Protein AF-A0A7Y3ELB7-F1 (afdb_monomer_lite)

pLDDT: mean 87.83, std 11.79, range [40.94, 97.06]

Sequence (68 aa):
MKTFKNPALTTIKMALDQRESEHLSPLATLNQNAIRRKVEKKVETGYRQAFSVDVERILHSSAYARYI

Structure (mmCIF, N/CA/C/O backbone):
data_AF-A0A7Y3ELB7-F1
#
_entry.id   AF-A0A7Y3ELB7-F1
#
loop_
_atom_site.group_PDB
_atom_site.id
_atom_site.type_symbol
_atom_site.label_atom_id
_atom_site.label_alt_id
_atom_site.label_comp_id
_atom_site.label_asym_id
_atom_site.label_entity_id
_atom_site.label_seq_id
_atom_site.pdbx_PDB_ins_code
_atom_site.Cartn_x
_atom_site.Cartn_y
_atom_site.Cartn_z
_atom_site.occupancy
_atom_site.B_iso_or_equiv
_atom_site.auth_seq_id
_atom_site.auth_comp_id
_atom_site.auth_asym_id
_atom_site.auth_atom_id
_atom_site.pdbx_PDB_model_num
ATOM 1 N N . MET A 1 1 ? 23.318 7.271 -4.417 1.00 40.94 1 MET A N 1
ATOM 2 C CA . MET A 1 1 ? 22.189 8.207 -4.622 1.00 40.94 1 MET A CA 1
ATOM 3 C C . MET A 1 1 ? 21.608 8.549 -3.253 1.00 40.94 1 MET A C 1
ATOM 5 O O . MET A 1 1 ? 21.114 7.650 -2.585 1.00 40.94 1 MET A O 1
ATOM 9 N N . LYS A 1 2 ? 21.807 9.785 -2.773 1.00 45.19 2 LYS A N 1
ATOM 10 C CA . LYS A 1 2 ? 21.448 10.208 -1.407 1.00 45.19 2 LYS A CA 1
ATOM 11 C C . LYS A 1 2 ? 19.921 10.313 -1.284 1.00 4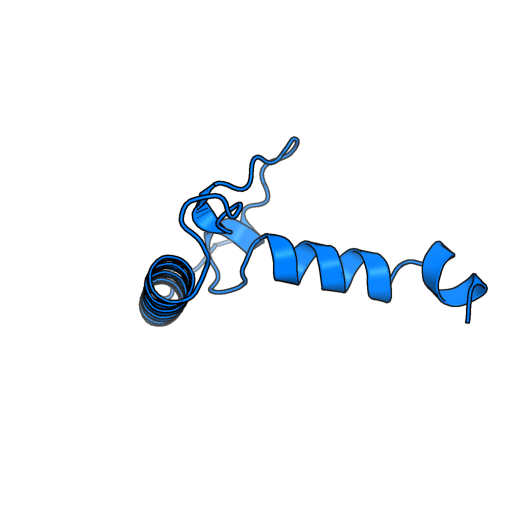5.19 2 LYS A C 1
ATOM 13 O O . LYS A 1 2 ? 19.301 11.068 -2.023 1.00 45.19 2 LYS A O 1
ATOM 18 N N . THR A 1 3 ? 19.318 9.536 -0.390 1.00 55.38 3 THR A N 1
ATOM 19 C CA . THR A 1 3 ? 17.902 9.662 -0.022 1.00 55.38 3 THR A CA 1
ATOM 20 C C . THR A 1 3 ? 17.767 10.790 0.991 1.00 55.38 3 THR A C 1
ATOM 22 O O . THR A 1 3 ? 18.204 10.649 2.131 1.00 55.38 3 THR A O 1
ATOM 25 N N . PHE A 1 4 ? 17.196 11.917 0.581 1.00 57.91 4 PHE A N 1
ATOM 26 C CA . PHE A 1 4 ? 16.868 12.996 1.505 1.00 57.91 4 PHE A CA 1
ATOM 27 C C . PHE A 1 4 ? 15.592 12.617 2.260 1.00 57.91 4 PHE A C 1
ATOM 29 O O . PHE A 1 4 ? 14.530 12.482 1.654 1.00 57.91 4 PHE A O 1
ATOM 36 N N . LYS A 1 5 ? 15.697 12.405 3.578 1.00 65.00 5 LYS A N 1
ATOM 37 C CA . LYS A 1 5 ? 14.524 12.285 4.453 1.00 65.00 5 LYS A CA 1
ATOM 38 C C . LYS A 1 5 ? 13.847 13.651 4.502 1.00 65.00 5 LYS A C 1
ATOM 40 O O . LYS A 1 5 ? 14.387 14.574 5.103 1.00 65.00 5 LYS A O 1
ATOM 45 N N . ASN A 1 6 ? 12.692 13.775 3.858 1.00 80.88 6 ASN A N 1
ATOM 46 C CA . ASN A 1 6 ? 11.857 14.961 3.984 1.00 80.88 6 ASN A CA 1
ATOM 47 C C . ASN A 1 6 ? 10.841 14.722 5.117 1.00 80.88 6 ASN A C 1
ATOM 49 O O . ASN A 1 6 ? 9.957 13.879 4.945 1.00 80.88 6 ASN A O 1
ATOM 53 N N . PRO A 1 7 ? 10.951 15.427 6.258 1.00 83.69 7 PRO A N 1
ATOM 54 C CA . PRO A 1 7 ? 10.086 15.195 7.414 1.00 83.69 7 PRO A CA 1
ATOM 55 C C . PRO A 1 7 ? 8.602 15.413 7.094 1.00 83.69 7 PRO A C 1
ATOM 57 O O . PRO A 1 7 ? 7.768 14.665 7.595 1.00 83.69 7 PRO A O 1
ATOM 60 N N . ALA A 1 8 ? 8.273 16.347 6.195 1.00 88.81 8 ALA A N 1
ATOM 61 C CA . ALA A 1 8 ? 6.891 16.615 5.804 1.00 88.81 8 ALA A CA 1
ATOM 62 C C . ALA A 1 8 ? 6.228 15.407 5.121 1.00 88.81 8 ALA A C 1
ATOM 64 O O . ALA A 1 8 ? 5.054 15.127 5.347 1.00 88.81 8 ALA A O 1
ATOM 65 N N . LEU A 1 9 ? 6.984 14.649 4.317 1.00 88.69 9 LEU A N 1
ATOM 66 C CA . LEU A 1 9 ? 6.455 13.466 3.632 1.00 88.69 9 LEU A CA 1
ATOM 67 C C . LEU A 1 9 ? 6.138 12.336 4.614 1.00 88.69 9 LEU A C 1
ATOM 69 O O . LEU A 1 9 ? 5.152 11.624 4.432 1.00 88.69 9 LEU A O 1
ATOM 73 N N . THR A 1 10 ? 6.942 12.197 5.668 1.00 88.56 10 THR A N 1
ATOM 74 C CA . THR A 1 10 ? 6.679 11.241 6.748 1.00 88.56 10 THR A CA 1
ATOM 75 C C . THR A 1 10 ? 5.407 11.612 7.505 1.00 88.56 10 THR A C 1
ATOM 77 O O . THR A 1 10 ? 4.579 10.742 7.755 1.00 88.56 10 THR A O 1
ATOM 80 N N . THR A 1 11 ? 5.207 12.898 7.813 1.00 92.19 11 THR A N 1
ATOM 81 C CA . THR A 1 11 ? 3.988 13.378 8.483 1.00 92.19 11 THR A CA 1
ATOM 82 C C . THR A 1 11 ? 2.739 13.101 7.650 1.00 92.19 11 THR A C 1
ATOM 84 O O . THR A 1 11 ? 1.743 12.623 8.186 1.00 92.19 11 THR A O 1
ATOM 87 N N . ILE A 1 12 ? 2.798 13.336 6.335 1.00 93.62 12 ILE A N 1
ATOM 88 C CA . ILE A 1 12 ? 1.689 13.021 5.423 1.00 93.62 12 ILE A CA 1
ATOM 89 C C . ILE A 1 12 ? 1.385 11.522 5.446 1.00 93.62 12 ILE A C 1
ATOM 91 O O . ILE A 1 12 ? 0.223 11.140 5.548 1.00 93.62 12 ILE A O 1
ATOM 95 N N . LYS A 1 13 ? 2.416 10.670 5.384 1.00 92.06 13 LYS A N 1
ATOM 96 C CA . LYS A 1 13 ? 2.235 9.216 5.437 1.00 92.06 13 LYS A CA 1
ATOM 97 C C . LYS A 1 13 ? 1.522 8.780 6.717 1.00 92.06 13 LYS A C 1
ATOM 99 O O . LYS A 1 13 ? 0.519 8.086 6.635 1.00 92.06 13 LYS A O 1
ATOM 104 N N . MET A 1 14 ? 1.979 9.269 7.871 1.00 93.50 14 MET A N 1
ATOM 105 C CA . MET A 1 14 ? 1.355 8.969 9.163 1.00 93.50 14 MET A CA 1
ATOM 106 C C . MET A 1 14 ? -0.105 9.430 9.227 1.00 93.50 14 MET A C 1
ATOM 108 O O . MET A 1 14 ? -0.952 8.706 9.736 1.00 93.50 14 MET A O 1
ATOM 112 N N . ALA A 1 15 ? -0.420 10.613 8.690 1.00 95.62 15 ALA A N 1
ATOM 113 C CA . ALA A 1 15 ? -1.795 11.111 8.652 1.00 95.62 15 ALA A CA 1
ATOM 114 C C . ALA A 1 15 ? -2.707 10.241 7.767 1.00 95.62 15 ALA A C 1
ATOM 116 O O . ALA A 1 15 ? -3.873 10.028 8.099 1.00 95.62 15 ALA A O 1
ATOM 117 N N . LEU A 1 16 ? -2.178 9.724 6.653 1.00 95.25 16 LEU A N 1
ATOM 118 C CA . LEU A 1 16 ? -2.894 8.789 5.786 1.00 95.25 16 LEU A CA 1
ATOM 119 C C . LEU A 1 16 ? -3.133 7.441 6.481 1.00 95.25 16 LEU A C 1
ATOM 121 O O . LEU A 1 16 ? -4.255 6.947 6.428 1.00 95.25 16 LEU A O 1
ATOM 125 N N . ASP A 1 17 ? -2.119 6.889 7.154 1.00 95.19 17 ASP A N 1
ATOM 126 C CA . ASP A 1 17 ? -2.228 5.622 7.896 1.00 95.19 17 ASP A CA 1
ATOM 127 C C . ASP A 1 17 ? -3.257 5.735 9.035 1.00 95.19 17 ASP A C 1
ATOM 129 O O . ASP A 1 17 ? -4.123 4.873 9.192 1.00 95.19 17 ASP A O 1
ATOM 133 N N . GLN A 1 18 ? -3.223 6.847 9.779 1.00 96.31 18 GLN A N 1
ATOM 134 C CA . GLN A 1 18 ? -4.182 7.126 10.848 1.00 96.31 18 GLN A CA 1
ATOM 135 C C . GLN A 1 18 ? -5.611 7.178 10.303 1.00 96.31 18 GLN A C 1
ATOM 137 O O . GLN A 1 18 ? -6.488 6.454 10.776 1.00 96.31 18 GLN A O 1
ATOM 142 N N . ARG A 1 19 ? -5.838 7.981 9.257 1.00 96.44 19 ARG A N 1
ATOM 143 C CA . ARG A 1 19 ? -7.155 8.103 8.628 1.00 96.44 19 ARG A CA 1
ATOM 144 C C . ARG A 1 19 ? -7.669 6.754 8.130 1.00 96.44 19 ARG A C 1
ATOM 146 O O . ARG A 1 19 ? -8.849 6.460 8.294 1.00 96.44 19 ARG A O 1
ATOM 153 N N . GLU A 1 20 ? -6.804 5.949 7.517 1.00 96.81 20 GLU A N 1
ATOM 154 C CA . GLU A 1 20 ? -7.159 4.617 7.030 1.00 96.81 20 GLU A CA 1
ATOM 155 C C . GLU A 1 20 ? -7.630 3.714 8.180 1.00 96.81 20 GLU A C 1
ATOM 157 O O . GLU A 1 20 ? -8.696 3.112 8.076 1.00 96.81 20 GLU A O 1
ATOM 162 N N . SER A 1 21 ? -6.895 3.688 9.296 1.00 95.75 21 SER A N 1
ATOM 163 C CA . SER A 1 21 ? -7.257 2.888 10.475 1.00 95.75 21 SER A CA 1
ATOM 164 C C . SER A 1 21 ? -8.572 3.309 11.141 1.00 95.75 21 SER A C 1
ATOM 166 O O . SER A 1 21 ? -9.262 2.469 11.709 1.00 95.75 21 SER A O 1
ATOM 168 N N . GLU A 1 22 ? -8.937 4.591 11.050 1.00 97.06 22 GLU A N 1
ATOM 169 C CA . GLU A 1 22 ? -10.190 5.123 11.600 1.00 97.06 22 GLU A CA 1
ATOM 170 C C . GLU A 1 22 ? -11.400 4.849 10.698 1.00 97.06 22 GLU A C 1
ATOM 172 O O . GLU A 1 22 ? -12.517 4.706 11.191 1.00 97.06 22 GLU A O 1
ATOM 177 N N . HIS A 1 23 ? -11.199 4.825 9.376 1.00 96.56 23 HIS A N 1
ATOM 178 C CA . HIS A 1 23 ? -12.295 4.738 8.404 1.00 96.56 23 HIS A CA 1
ATOM 179 C C . HIS A 1 23 ? -12.563 3.315 7.917 1.00 96.56 23 HIS A C 1
ATOM 181 O O . HIS A 1 23 ? -13.693 3.005 7.532 1.00 96.56 23 HIS A O 1
ATOM 187 N N . LEU A 1 24 ? -11.537 2.466 7.854 1.00 96.12 24 LEU A N 1
ATOM 188 C CA . LEU A 1 24 ? -11.699 1.101 7.377 1.00 96.12 24 LEU A CA 1
ATOM 189 C C . LEU A 1 24 ? -12.240 0.184 8.475 1.00 96.12 24 LEU A C 1
ATOM 191 O O . LEU A 1 24 ? -12.082 0.416 9.670 1.00 96.12 24 LEU A O 1
ATOM 195 N N . SER A 1 25 ? -12.880 -0.902 8.042 1.00 95.88 25 SER A N 1
ATOM 196 C CA . SER A 1 25 ? -13.296 -1.978 8.942 1.00 95.88 25 SER A CA 1
ATOM 197 C C . SER A 1 25 ? -12.098 -2.510 9.744 1.00 95.88 25 SER A C 1
ATOM 199 O O . SER A 1 25 ? -11.015 -2.648 9.172 1.00 95.88 25 SER A 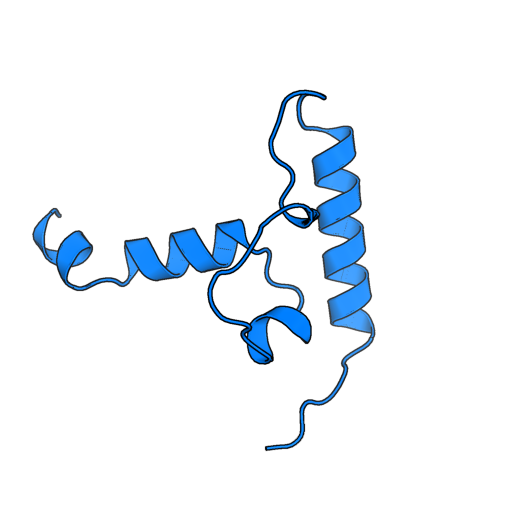O 1
ATOM 201 N N . PRO A 1 26 ? -12.286 -2.939 11.006 1.00 91.81 26 PRO A N 1
ATOM 202 C CA . PRO A 1 26 ? -11.245 -3.628 11.773 1.00 91.81 26 PRO A CA 1
ATOM 203 C C . PRO A 1 26 ? -10.686 -4.888 11.091 1.00 91.81 26 PRO A C 1
ATOM 205 O O . PRO A 1 26 ? -9.589 -5.330 11.416 1.00 91.81 26 PRO A O 1
ATOM 208 N N . LEU A 1 27 ? -11.439 -5.478 10.154 1.00 95.69 27 LEU A N 1
ATOM 209 C CA . LEU A 1 27 ? -11.019 -6.647 9.371 1.00 95.69 27 LEU A CA 1
ATOM 210 C C . LEU A 1 27 ? -10.311 -6.277 8.056 1.00 95.69 27 LEU A C 1
ATOM 212 O O . LEU A 1 27 ? -9.902 -7.164 7.307 1.00 95.69 27 LEU A O 1
ATOM 216 N N . ALA A 1 28 ? -10.196 -4.989 7.733 1.00 96.00 28 ALA A N 1
ATOM 217 C CA . ALA A 1 28 ? -9.537 -4.541 6.518 1.00 96.00 28 ALA A CA 1
ATOM 218 C C . ALA A 1 28 ? -8.015 -4.706 6.612 1.00 96.00 28 ALA A C 1
ATOM 220 O O . ALA A 1 28 ? -7.401 -4.560 7.669 1.00 96.00 28 ALA A O 1
ATOM 221 N N . THR A 1 29 ? -7.381 -4.965 5.467 1.00 95.81 29 THR A N 1
ATOM 222 C CA . THR A 1 29 ? -5.919 -4.930 5.379 1.00 95.81 29 THR A CA 1
ATOM 223 C C . THR A 1 29 ? -5.461 -3.483 5.237 1.00 95.81 29 THR A C 1
ATOM 225 O O . THR A 1 29 ? -5.660 -2.876 4.188 1.00 95.81 29 THR A O 1
ATOM 228 N N . LEU A 1 30 ? -4.837 -2.948 6.286 1.00 96.06 30 LEU A N 1
ATOM 229 C CA . LEU A 1 30 ? -4.257 -1.605 6.282 1.00 96.06 30 LEU A CA 1
ATOM 230 C C . LEU A 1 30 ? -2.988 -1.541 5.417 1.00 96.06 30 LEU A C 1
ATOM 232 O O . LEU A 1 30 ? -2.209 -2.497 5.362 1.00 96.06 30 LEU A O 1
ATOM 236 N N . ASN A 1 31 ? -2.734 -0.391 4.800 1.00 93.62 31 ASN A N 1
ATOM 237 C CA . ASN A 1 31 ? -1.540 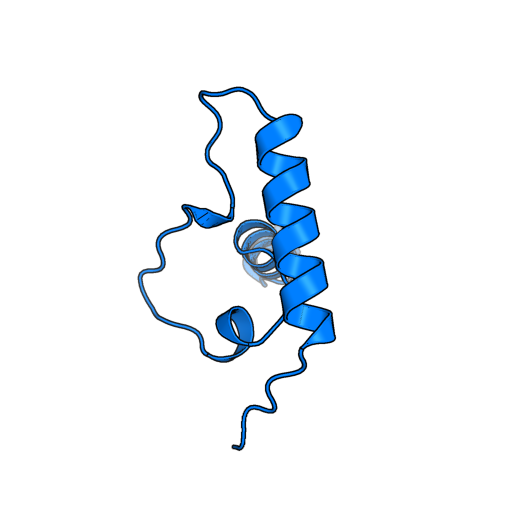-0.095 4.013 1.00 93.62 31 ASN A CA 1
ATOM 238 C C . ASN A 1 31 ? -0.247 -0.321 4.792 1.00 93.62 31 ASN A C 1
ATOM 240 O O . ASN A 1 31 ? 0.707 -0.891 4.260 1.00 93.62 31 ASN A O 1
ATOM 244 N N . GLN A 1 32 ? -0.216 0.101 6.058 1.00 91.94 32 GLN A N 1
ATOM 245 C CA . GLN A 1 32 ? 0.952 -0.056 6.928 1.00 91.94 32 GLN A CA 1
ATOM 246 C C . GLN A 1 32 ? 1.336 -1.527 7.165 1.00 91.94 32 GLN A C 1
ATOM 248 O O . GLN A 1 32 ? 2.492 -1.821 7.461 1.00 91.94 32 GLN A O 1
ATOM 253 N N . ASN A 1 33 ? 0.394 -2.457 6.966 1.00 93.94 33 ASN A N 1
ATOM 254 C CA . ASN A 1 33 ? 0.610 -3.896 7.116 1.00 93.94 33 ASN A CA 1
ATOM 255 C C . ASN A 1 33 ? 1.078 -4.568 5.811 1.00 93.94 33 ASN A C 1
ATOM 257 O O . ASN A 1 33 ? 1.212 -5.791 5.760 1.00 93.94 33 ASN A O 1
ATOM 261 N N . ALA A 1 34 ? 1.313 -3.808 4.736 1.00 91.50 34 ALA A N 1
ATOM 262 C CA . ALA A 1 34 ? 1.723 -4.364 3.454 1.00 91.50 34 ALA A CA 1
ATOM 263 C C . ALA A 1 34 ? 3.115 -5.016 3.530 1.00 91.50 34 ALA A C 1
ATOM 265 O O . ALA A 1 34 ? 4.128 -4.363 3.787 1.00 91.50 34 ALA A O 1
ATOM 266 N N . ILE A 1 35 ? 3.181 -6.309 3.210 1.00 90.50 35 ILE A N 1
ATOM 267 C CA . ILE A 1 35 ? 4.430 -7.077 3.183 1.00 90.50 35 ILE A CA 1
ATOM 268 C C . ILE A 1 35 ? 4.991 -7.094 1.757 1.00 90.50 35 ILE A C 1
ATOM 270 O O . ILE A 1 35 ? 4.306 -7.455 0.797 1.00 90.50 35 ILE A O 1
ATOM 274 N N . ARG A 1 36 ? 6.268 -6.724 1.601 1.00 87.50 36 ARG A N 1
ATOM 275 C CA . ARG A 1 36 ? 6.959 -6.692 0.303 1.00 87.50 36 ARG A CA 1
ATOM 276 C C . ARG A 1 36 ? 7.966 -7.827 0.177 1.00 87.50 36 ARG A C 1
ATOM 278 O O . ARG A 1 36 ? 8.801 -8.019 1.049 1.00 87.50 36 ARG A O 1
ATOM 285 N N . ARG A 1 37 ? 7.952 -8.516 -0.971 1.00 88.75 37 ARG A N 1
ATOM 286 C CA . ARG A 1 37 ? 8.981 -9.518 -1.319 1.00 88.75 37 ARG A CA 1
ATOM 287 C C . ARG A 1 37 ? 10.358 -8.887 -1.531 1.00 88.75 37 ARG A C 1
ATOM 289 O O . ARG A 1 37 ? 11.371 -9.509 -1.242 1.00 88.75 37 ARG A O 1
ATOM 296 N N . LYS A 1 38 ? 10.393 -7.665 -2.072 1.00 87.81 38 LYS A N 1
ATOM 297 C CA . LYS A 1 38 ? 11.618 -6.905 -2.326 1.00 87.81 38 LYS A CA 1
ATOM 298 C C . LYS A 1 38 ? 11.471 -5.501 -1.761 1.00 87.81 38 LYS A C 1
ATOM 300 O O . LYS A 1 38 ? 10.495 -4.817 -2.05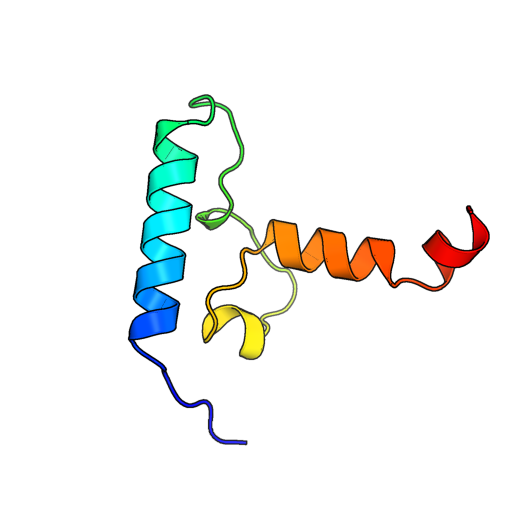3 1.00 87.81 38 LYS A O 1
ATOM 305 N N . VAL A 1 39 ? 12.454 -5.092 -0.966 1.00 84.12 39 VAL A 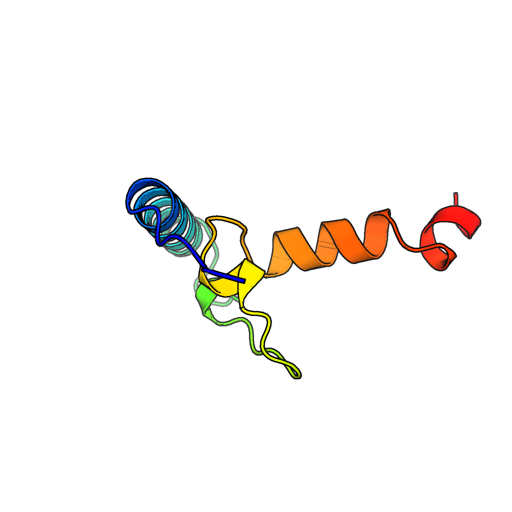N 1
ATOM 306 C CA . VAL A 1 39 ? 12.491 -3.766 -0.347 1.00 84.12 39 VAL A CA 1
ATOM 307 C C . VAL A 1 39 ? 12.799 -2.700 -1.397 1.00 84.12 39 VAL A C 1
ATOM 309 O O . VAL A 1 39 ? 13.715 -2.848 -2.211 1.00 84.12 39 VAL A O 1
ATOM 312 N N . GLU A 1 40 ? 12.056 -1.597 -1.354 1.00 83.25 40 GLU A N 1
ATOM 313 C CA . GLU A 1 40 ? 12.202 -0.471 -2.271 1.00 83.25 40 GLU A CA 1
ATOM 314 C C . GLU A 1 40 ? 12.434 0.829 -1.502 1.00 83.25 40 GLU A C 1
ATOM 316 O O . GLU A 1 40 ? 11.497 1.478 -1.038 1.00 83.25 40 GLU A O 1
ATOM 321 N N . LYS A 1 41 ? 13.697 1.270 -1.446 1.00 76.31 41 LYS A N 1
ATOM 322 C CA . LYS A 1 41 ? 14.113 2.466 -0.690 1.00 76.31 41 LYS A CA 1
ATOM 323 C C . LYS A 1 41 ? 13.298 3.723 -1.015 1.00 76.31 41 LYS A C 1
ATOM 325 O O . LYS A 1 41 ? 13.059 4.541 -0.139 1.00 76.31 41 LYS A O 1
ATOM 330 N N . LYS A 1 42 ? 12.858 3.891 -2.269 1.00 73.50 42 LYS A N 1
ATOM 331 C CA . LYS A 1 42 ? 12.069 5.063 -2.693 1.00 73.50 42 LYS A CA 1
ATOM 332 C C . LYS A 1 42 ? 10.659 5.091 -2.094 1.00 73.50 42 LYS A C 1
ATOM 334 O O . LYS A 1 42 ? 10.114 6.176 -1.921 1.00 73.50 42 LYS A O 1
ATOM 339 N N . VAL A 1 43 ? 10.075 3.925 -1.813 1.00 77.62 43 VAL A N 1
ATOM 340 C CA . VAL A 1 43 ? 8.752 3.808 -1.181 1.00 77.62 43 VAL A CA 1
ATOM 341 C C . VAL A 1 43 ? 8.866 4.064 0.323 1.00 77.62 43 VAL A C 1
ATOM 343 O O . VAL A 1 43 ? 7.997 4.698 0.911 1.00 77.62 43 VAL A O 1
ATOM 346 N N . GLU A 1 44 ? 9.975 3.655 0.940 1.00 74.75 44 GLU A N 1
ATOM 347 C CA . GLU A 1 44 ? 10.228 3.873 2.370 1.00 74.75 44 GLU A CA 1
ATOM 348 C C . GLU A 1 44 ? 10.482 5.341 2.725 1.00 74.75 44 GLU A C 1
ATOM 350 O O . GLU A 1 44 ? 10.123 5.785 3.811 1.00 74.75 44 GLU A O 1
ATOM 355 N N . THR A 1 45 ? 11.093 6.109 1.819 1.00 76.50 45 THR A N 1
ATOM 356 C CA . THR A 1 45 ? 11.480 7.506 2.081 1.00 76.50 45 THR A CA 1
ATOM 357 C C . THR A 1 45 ? 10.456 8.542 1.613 1.00 76.50 45 THR A C 1
ATOM 359 O O . THR A 1 45 ? 10.743 9.736 1.657 1.00 76.50 45 THR A O 1
ATOM 362 N N . GLY A 1 46 ? 9.299 8.109 1.108 1.00 82.88 46 GLY A N 1
ATOM 363 C CA . GLY A 1 46 ? 8.253 8.980 0.569 1.00 82.88 46 GLY A CA 1
ATOM 364 C C . GLY A 1 46 ? 6.923 8.860 1.312 1.00 82.88 46 GLY A C 1
ATOM 365 O O . GLY A 1 46 ? 6.778 8.073 2.240 1.00 82.88 46 GLY A O 1
ATOM 366 N N . TYR A 1 47 ? 5.936 9.631 0.856 1.00 88.75 47 TYR A N 1
ATOM 367 C CA . TYR A 1 47 ? 4.572 9.629 1.401 1.00 88.75 47 TYR A CA 1
ATOM 368 C C . TYR A 1 47 ? 3.639 8.612 0.727 1.00 88.75 47 TYR A C 1
ATOM 370 O O . TYR A 1 47 ? 2.505 8.428 1.158 1.00 88.75 47 TYR A O 1
ATOM 378 N N . ARG A 1 48 ? 4.082 7.992 -0.376 1.00 90.50 48 ARG A N 1
ATOM 379 C CA . ARG A 1 48 ? 3.227 7.114 -1.178 1.00 90.50 48 ARG A CA 1
ATOM 380 C C . ARG A 1 48 ? 2.875 5.844 -0.412 1.00 90.50 48 ARG A C 1
ATOM 382 O O . ARG A 1 48 ? 3.759 5.154 0.096 1.00 90.50 48 ARG A O 1
ATOM 389 N N . GLN A 1 49 ? 1.582 5.543 -0.398 1.00 92.31 49 GLN A N 1
ATOM 390 C CA . GLN A 1 49 ? 1.021 4.358 0.230 1.00 92.31 49 GLN A CA 1
ATOM 391 C C . GLN A 1 49 ? 1.328 3.096 -0.576 1.00 92.31 49 GLN A C 1
ATOM 393 O O . GLN A 1 49 ? 1.405 3.137 -1.806 1.00 92.31 49 GLN A O 1
ATOM 398 N N . ALA A 1 50 ? 1.529 1.973 0.112 1.00 92.69 50 ALA A N 1
ATOM 399 C CA . ALA A 1 50 ? 1.940 0.720 -0.509 1.00 92.69 50 ALA A CA 1
ATOM 400 C C . ALA A 1 50 ? 0.953 0.280 -1.604 1.00 92.69 50 ALA A C 1
ATOM 402 O O . ALA A 1 50 ? 1.366 0.066 -2.744 1.00 92.69 50 ALA A O 1
ATOM 403 N N . PHE A 1 51 ? -0.340 0.220 -1.299 1.00 93.50 51 PHE A N 1
ATOM 404 C CA . PHE A 1 51 ? -1.354 -0.194 -2.266 1.00 93.50 51 PHE A CA 1
ATOM 405 C C . PHE A 1 51 ? -1.546 0.824 -3.396 1.00 93.50 51 PHE A C 1
ATOM 407 O O . PHE A 1 51 ? -1.765 0.423 -4.536 1.00 93.50 51 PHE A O 1
ATOM 414 N N . SER A 1 52 ? -1.361 2.127 -3.147 1.00 93.56 52 SER A N 1
ATOM 415 C CA . SER A 1 52 ? -1.377 3.139 -4.217 1.00 93.56 52 SER A CA 1
ATOM 416 C C . SER A 1 52 ? -0.245 2.931 -5.225 1.00 93.56 52 SER A C 1
ATOM 418 O O . SER A 1 52 ? -0.458 3.047 -6.429 1.00 93.56 52 SER A O 1
ATOM 420 N N . VAL A 1 53 ? 0.951 2.566 -4.751 1.00 92.50 53 VAL A N 1
ATOM 421 C CA . VAL A 1 53 ? 2.080 2.229 -5.631 1.00 92.50 53 VAL A CA 1
ATOM 422 C C . VAL A 1 53 ? 1.769 0.989 -6.478 1.00 92.50 53 VAL A C 1
ATOM 424 O O . VAL A 1 53 ? 2.163 0.926 -7.642 1.00 92.50 53 VAL A O 1
ATOM 427 N N . ASP A 1 54 ? 1.055 0.006 -5.930 1.00 92.75 54 ASP A N 1
ATOM 428 C CA . ASP A 1 54 ? 0.670 -1.189 -6.689 1.00 92.75 54 ASP A CA 1
ATOM 429 C C . ASP A 1 54 ? -0.364 -0.882 -7.770 1.00 92.75 54 ASP A C 1
ATOM 431 O O . ASP A 1 54 ? -0.225 -1.367 -8.894 1.00 92.75 54 ASP 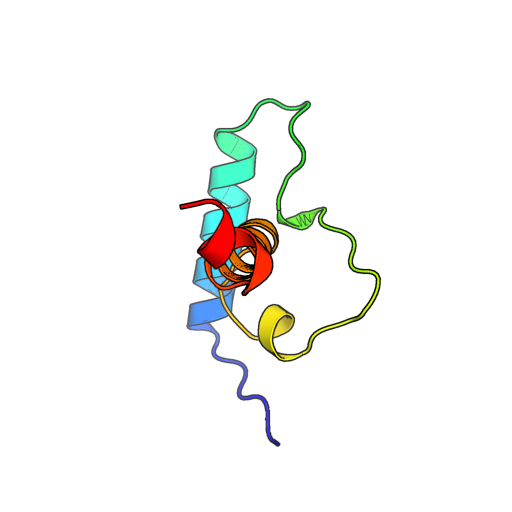A O 1
ATOM 435 N N . VAL A 1 55 ? -1.338 -0.021 -7.471 1.00 94.25 55 VAL A N 1
ATOM 436 C CA . VAL A 1 55 ? -2.301 0.470 -8.465 1.00 94.25 55 VAL A CA 1
ATOM 437 C C . VAL A 1 55 ? -1.576 1.167 -9.616 1.00 94.25 55 VAL A C 1
ATOM 439 O O . VAL A 1 55 ? -1.817 0.826 -10.772 1.00 94.25 55 VAL A O 1
ATOM 442 N N . GLU A 1 56 ? -0.629 2.069 -9.330 1.00 93.50 56 GLU A N 1
ATOM 443 C CA . GLU A 1 56 ? 0.172 2.722 -10.377 1.00 93.50 56 GLU A CA 1
ATOM 444 C C . GLU A 1 56 ? 0.903 1.700 -11.261 1.00 93.50 56 GLU A C 1
ATOM 446 O O . GLU A 1 56 ? 0.911 1.841 -12.484 1.00 93.50 56 GLU A O 1
ATOM 451 N N . ARG A 1 57 ? 1.492 0.648 -10.679 1.00 91.12 57 ARG A N 1
ATOM 452 C CA . ARG A 1 57 ? 2.197 -0.393 -11.449 1.00 91.12 57 ARG A CA 1
ATOM 453 C C . ARG A 1 57 ? 1.270 -1.174 -12.365 1.00 91.12 57 ARG A C 1
ATOM 455 O O . ARG A 1 57 ? 1.661 -1.474 -13.489 1.00 91.12 57 ARG A O 1
ATOM 462 N N . ILE A 1 58 ? 0.080 -1.523 -11.879 1.00 93.94 58 ILE A N 1
ATOM 463 C CA . ILE A 1 58 ? -0.914 -2.249 -12.671 1.00 93.94 58 ILE A CA 1
ATOM 464 C C . ILE A 1 58 ? -1.360 -1.369 -13.838 1.00 93.94 58 ILE A C 1
ATOM 466 O O . ILE A 1 58 ? -1.236 -1.796 -14.987 1.00 93.94 58 ILE A O 1
ATOM 470 N N . LEU A 1 59 ? -1.775 -0.131 -13.551 1.00 94.88 59 LEU A N 1
ATOM 471 C CA . LEU A 1 59 ? -2.290 0.814 -14.544 1.00 94.88 59 LEU A CA 1
ATOM 472 C C . LEU A 1 59 ? -1.284 1.126 -15.660 1.00 94.88 59 LEU A C 1
ATOM 474 O O . LEU A 1 59 ? -1.674 1.239 -16.816 1.00 94.88 59 LEU A O 1
ATOM 478 N N . HIS A 1 60 ? 0.007 1.230 -15.337 1.00 94.75 60 HIS A N 1
ATOM 479 C CA . HIS A 1 60 ? 1.056 1.550 -16.316 1.00 94.75 60 HIS A CA 1
ATOM 480 C C . HIS A 1 60 ? 1.767 0.313 -16.883 1.00 94.75 60 HIS A C 1
ATOM 482 O O . HIS A 1 60 ? 2.797 0.434 -17.550 1.00 94.75 60 HIS A O 1
ATOM 488 N N . SER A 1 61 ? 1.265 -0.893 -16.613 1.00 94.56 61 SER A N 1
ATOM 489 C CA . SER A 1 61 ? 1.840 -2.108 -17.186 1.00 94.56 61 SER A CA 1
ATOM 490 C C . SER A 1 61 ? 1.443 -2.272 -18.658 1.00 94.56 61 SER A C 1
ATOM 492 O O . SER A 1 61 ? 0.304 -2.015 -19.047 1.00 94.56 61 SER A O 1
ATOM 494 N N . SER A 1 62 ? 2.352 -2.793 -19.489 1.00 93.75 62 SER A N 1
ATOM 495 C CA . SER A 1 62 ? 2.037 -3.110 -20.893 1.00 93.75 62 SER A CA 1
ATOM 496 C C . SER A 1 62 ? 0.954 -4.182 -21.032 1.00 93.75 62 SER A C 1
ATOM 498 O O . SER A 1 62 ? 0.283 -4.251 -22.055 1.00 93.75 62 SER A O 1
ATOM 500 N N . ALA A 1 63 ? 0.786 -5.044 -20.024 1.00 93.56 63 ALA A N 1
ATOM 501 C CA . ALA A 1 63 ? -0.293 -6.023 -20.007 1.00 93.56 63 ALA A CA 1
ATOM 502 C C . ALA A 1 63 ? -1.657 -5.339 -19.852 1.00 93.56 63 ALA A C 1
ATOM 504 O O . ALA A 1 63 ? -2.550 -5.623 -20.644 1.00 93.56 63 ALA A O 1
ATOM 505 N N . TYR A 1 64 ? -1.785 -4.412 -18.897 1.00 93.38 64 TYR A N 1
ATOM 506 C CA . TYR A 1 64 ? -3.009 -3.638 -18.692 1.00 93.38 64 TYR A CA 1
ATOM 507 C C . TYR A 1 64 ? -3.349 -2.771 -19.910 1.00 93.38 64 TYR A C 1
ATOM 509 O O . TYR A 1 64 ? -4.496 -2.742 -20.339 1.00 93.38 64 TYR A O 1
ATOM 517 N N . ALA A 1 65 ? -2.344 -2.161 -20.546 1.00 92.44 65 ALA A N 1
ATOM 518 C CA . ALA A 1 65 ? -2.534 -1.366 -21.761 1.00 92.44 65 ALA A CA 1
ATOM 519 C C . ALA A 1 65 ? -3.084 -2.154 -22.970 1.00 92.44 65 ALA A C 1
ATOM 521 O O . ALA A 1 65 ? -3.539 -1.538 -23.921 1.00 92.44 65 ALA A O 1
ATOM 522 N N . ARG A 1 66 ? -3.024 -3.494 -22.961 1.00 93.69 66 ARG A N 1
ATOM 523 C CA . ARG A 1 66 ? -3.608 -4.352 -24.014 1.00 93.69 66 ARG A CA 1
ATOM 524 C C . ARG A 1 66 ? -5.035 -4.807 -23.713 1.00 93.69 66 ARG A C 1
ATOM 526 O O . ARG A 1 66 ? -5.643 -5.460 -24.552 1.00 93.69 66 ARG A O 1
ATOM 533 N N . TYR A 1 67 ? -5.507 -4.571 -22.492 1.00 87.88 67 TYR A N 1
ATOM 534 C CA . TYR A 1 67 ? -6.849 -4.945 -22.056 1.00 87.88 67 TYR A CA 1
ATOM 535 C C . TYR A 1 67 ? -7.877 -3.840 -22.338 1.00 87.88 67 TYR A C 1
ATOM 537 O O . TYR A 1 67 ? -9.068 -4.132 -22.431 1.00 87.88 67 TYR A O 1
ATOM 545 N N . ILE A 1 68 ? -7.411 -2.594 -22.461 1.00 71.19 68 ILE A N 1
ATOM 546 C CA . ILE A 1 68 ? -8.211 -1.430 -22.861 1.00 71.19 68 ILE A CA 1
ATOM 547 C C . ILE A 1 68 ? -8.161 -1.234 -24.376 1.00 71.19 68 ILE A C 1
ATOM 549 O O . ILE A 1 68 ? -9.161 -0.711 -24.909 1.00 71.19 68 ILE A O 1
#

Foldseek 3Di:
DDQDQDVVFVVLLVVVQVVCCVPDDPPDDGQVNDDDPDDDPVCVRGNDGPVNVVVVCCCPDPVNVVVD

Secondary structure (DSSP, 8-state):
------HHHHHHHHHHHHHHHHHS-TTS--GGG---SS--HHHHTSS--HHHHHHHHHHTSTTGGGT-

Radius of gyration: 14.26 Å; chains: 1; bounding box: 36×26×36 Å